Protein AF-A0A3M1C5Z1-F1 (afdb_monomer_lite)

Structure (mmCIF, N/CA/C/O backbone):
data_AF-A0A3M1C5Z1-F1
#
_entry.id   AF-A0A3M1C5Z1-F1
#
loop_
_atom_site.group_PDB
_atom_site.id
_atom_site.type_symbol
_atom_site.label_atom_id
_atom_site.label_alt_id
_atom_site.label_comp_id
_atom_site.label_asym_id
_atom_site.label_entity_id
_atom_site.label_seq_id
_atom_site.pdbx_PDB_ins_code
_atom_site.Cartn_x
_atom_site.Cartn_y
_atom_site.Cartn_z
_atom_site.occupancy
_atom_site.B_iso_or_equiv
_atom_site.auth_seq_id
_atom_site.auth_comp_id
_atom_site.auth_asym_id
_atom_site.auth_atom_id
_atom_site.pdbx_PDB_model_num
ATOM 1 N N . ALA A 1 1 ? 7.468 -3.080 -16.562 1.00 85.94 1 ALA A N 1
ATOM 2 C CA . ALA A 1 1 ? 7.379 -2.675 -15.144 1.00 85.94 1 ALA A CA 1
ATOM 3 C C . ALA A 1 1 ? 6.586 -1.378 -14.953 1.00 85.94 1 ALA A C 1
ATOM 5 O O . ALA A 1 1 ? 5.462 -1.457 -14.486 1.00 85.94 1 ALA A O 1
ATOM 6 N N . ARG A 1 2 ? 7.069 -0.196 -15.374 1.00 93.00 2 ARG A N 1
ATOM 7 C CA . ARG A 1 2 ? 6.398 1.096 -15.079 1.00 93.00 2 ARG A CA 1
ATOM 8 C C . ARG A 1 2 ? 4.925 1.197 -15.532 1.00 93.00 2 ARG A C 1
ATOM 10 O O . ARG A 1 2 ? 4.130 1.831 -14.849 1.00 93.00 2 ARG A O 1
ATOM 17 N N . CYS A 1 3 ? 4.540 0.533 -16.627 1.00 95.31 3 CYS A N 1
ATOM 18 C CA . CYS A 1 3 ? 3.143 0.466 -17.080 1.00 95.31 3 CYS A CA 1
ATOM 19 C C . CYS A 1 3 ? 2.190 -0.116 -16.025 1.00 95.31 3 CYS A C 1
ATOM 21 O O . CYS A 1 3 ? 1.099 0.419 -15.867 1.00 95.31 3 CYS A O 1
ATOM 23 N N . TYR A 1 4 ? 2.609 -1.129 -15.257 1.00 96.88 4 TYR A N 1
ATOM 24 C CA . TYR A 1 4 ? 1.780 -1.708 -14.194 1.00 96.88 4 TYR A CA 1
ATOM 25 C C . TYR A 1 4 ? 1.421 -0.669 -13.127 1.00 96.88 4 TYR A C 1
ATOM 27 O O . TYR A 1 4 ? 0.271 -0.592 -12.712 1.00 96.88 4 TYR A O 1
ATOM 35 N N . VAL A 1 5 ? 2.362 0.207 -12.752 1.00 97.00 5 VAL A N 1
ATOM 36 C CA . VAL A 1 5 ? 2.096 1.300 -11.799 1.00 97.00 5 VAL A CA 1
ATOM 37 C C . VAL A 1 5 ? 1.024 2.252 -12.339 1.00 97.00 5 VAL A C 1
ATOM 39 O O . VAL A 1 5 ? 0.151 2.684 -11.592 1.00 97.00 5 VAL A O 1
ATOM 42 N N . TYR A 1 6 ? 1.059 2.583 -13.634 1.00 97.94 6 TYR A N 1
ATOM 43 C CA . TYR A 1 6 ? 0.045 3.453 -14.239 1.00 97.94 6 TYR A CA 1
ATOM 44 C C . TYR A 1 6 ? -1.325 2.779 -14.336 1.00 97.94 6 TYR A C 1
ATOM 46 O O . TYR A 1 6 ? -2.327 3.417 -14.026 1.00 97.94 6 TYR A O 1
ATOM 54 N N . ILE A 1 7 ? -1.373 1.498 -14.707 1.00 98.00 7 ILE A N 1
ATOM 55 C CA . ILE A 1 7 ? -2.618 0.722 -14.746 1.00 98.00 7 ILE A CA 1
ATOM 56 C C . ILE A 1 7 ? -3.229 0.631 -13.341 1.00 98.00 7 ILE A C 1
ATOM 58 O O . ILE A 1 7 ? -4.410 0.920 -13.165 1.00 98.00 7 ILE A O 1
ATOM 62 N N . ALA A 1 8 ? -2.416 0.342 -12.322 1.00 98.19 8 ALA A N 1
ATOM 63 C CA . ALA A 1 8 ? -2.865 0.305 -10.935 1.00 98.19 8 ALA A CA 1
ATOM 64 C C . ALA A 1 8 ? -3.419 1.662 -10.472 1.00 98.19 8 ALA A C 1
ATOM 66 O O . ALA A 1 8 ? -4.477 1.707 -9.854 1.00 98.19 8 ALA A O 1
ATOM 67 N N . LYS A 1 9 ? -2.779 2.784 -10.837 1.00 98.31 9 LYS A N 1
ATOM 68 C CA . LYS A 1 9 ? -3.301 4.134 -10.550 1.00 98.31 9 LYS A CA 1
ATOM 69 C C . LYS A 1 9 ? -4.655 4.407 -11.206 1.00 98.31 9 LYS A C 1
ATOM 71 O O . LYS A 1 9 ? -5.487 5.078 -10.602 1.00 98.31 9 LYS A O 1
ATOM 76 N N . ILE A 1 10 ? -4.880 3.902 -12.420 1.00 98.44 10 ILE A N 1
ATOM 77 C CA . ILE A 1 10 ? -6.181 4.012 -13.093 1.00 98.44 10 ILE A CA 1
ATOM 78 C C . ILE A 1 10 ? -7.235 3.227 -12.310 1.00 98.44 10 ILE A C 1
ATOM 80 O O . ILE A 1 10 ? -8.283 3.782 -11.990 1.00 98.44 10 ILE A O 1
ATOM 84 N N . TYR A 1 11 ? -6.945 1.974 -11.945 1.00 98.56 11 TYR A N 1
ATOM 85 C CA . TYR A 1 11 ? -7.868 1.169 -11.144 1.00 98.56 11 TYR A CA 1
ATOM 86 C C . TYR A 1 11 ? -8.142 1.780 -9.769 1.00 98.56 11 TYR A C 1
ATOM 88 O O . TYR A 1 11 ? -9.296 1.815 -9.347 1.00 98.56 11 TYR A O 1
ATOM 96 N N . LEU A 1 12 ? -7.121 2.331 -9.110 1.00 98.25 12 LEU A N 1
ATOM 97 C CA . LEU A 1 12 ? -7.269 3.081 -7.865 1.00 98.25 12 LEU A CA 1
ATOM 98 C C . LEU A 1 12 ? -8.222 4.271 -8.040 1.00 98.25 12 LEU A C 1
ATOM 100 O O . LEU A 1 12 ? -9.163 4.415 -7.269 1.00 98.25 12 LEU A O 1
ATOM 104 N N . GLY A 1 13 ? -8.030 5.090 -9.080 1.00 98.06 13 GLY A N 1
ATOM 105 C CA . GLY A 1 13 ? -8.904 6.235 -9.366 1.00 98.06 13 GLY A CA 1
ATOM 106 C C . GLY A 1 13 ? -10.354 5.853 -9.694 1.00 98.06 13 GLY A C 1
ATOM 107 O O . GLY A 1 13 ? -11.253 6.671 -9.532 1.00 98.06 13 GLY A O 1
ATOM 108 N N . GLN A 1 14 ? -10.589 4.612 -10.126 1.00 97.88 14 GLN A N 1
ATOM 109 C CA . GLN A 1 14 ? -11.923 4.048 -10.358 1.00 97.88 14 GLN A CA 1
ATOM 110 C C . GLN A 1 14 ? -12.540 3.407 -9.102 1.00 97.88 14 GLN A C 1
ATOM 112 O O . GLN A 1 14 ? -13.666 2.918 -9.171 1.00 97.88 14 GLN A O 1
ATOM 117 N N . GLY A 1 15 ? -11.814 3.341 -7.980 1.00 97.12 15 GLY A N 1
ATOM 118 C CA . GLY A 1 15 ? -12.222 2.576 -6.796 1.00 97.12 15 GLY A CA 1
ATOM 119 C C . GLY A 1 15 ? -12.167 1.055 -6.995 1.00 97.12 15 GLY A C 1
ATOM 120 O O . GLY A 1 15 ? -12.713 0.297 -6.197 1.00 97.12 15 GLY A O 1
ATOM 121 N N . ASN A 1 16 ? -11.518 0.575 -8.060 1.00 98.12 16 ASN A N 1
ATOM 122 C CA . ASN A 1 16 ? -11.376 -0.848 -8.352 1.00 98.12 16 ASN A CA 1
ATOM 123 C C . ASN A 1 16 ? -10.153 -1.430 -7.628 1.00 98.12 16 ASN A C 1
ATOM 125 O O . ASN A 1 16 ? -9.153 -1.819 -8.240 1.00 98.12 16 ASN A O 1
ATOM 129 N N . TYR A 1 17 ? -10.228 -1.466 -6.298 1.00 97.62 17 TYR A N 1
ATOM 130 C CA . TYR A 1 17 ? -9.089 -1.799 -5.440 1.00 97.62 17 TYR A CA 1
ATOM 131 C C . TYR A 1 17 ? -8.549 -3.213 -5.669 1.00 97.62 17 TYR A C 1
ATOM 133 O O . TYR A 1 17 ? -7.338 -3.406 -5.680 1.00 97.62 17 TYR A O 1
ATOM 141 N N . LYS A 1 18 ? -9.423 -4.184 -5.963 1.00 97.56 18 LYS A N 1
ATOM 142 C CA . LYS A 1 18 ? -9.009 -5.562 -6.263 1.00 97.56 18 LYS A CA 1
ATOM 143 C C . LYS A 1 18 ? -8.157 -5.650 -7.531 1.00 97.56 18 LYS A C 1
ATOM 145 O O . LYS A 1 18 ? -7.154 -6.354 -7.555 1.00 97.56 18 LYS A O 1
ATOM 150 N N . GLN A 1 19 ? -8.537 -4.935 -8.593 1.00 98.06 19 GLN A N 1
ATOM 151 C CA . GLN A 1 19 ? -7.726 -4.912 -9.815 1.00 98.06 19 GLN A CA 1
ATOM 152 C C . GLN A 1 19 ? -6.439 -4.109 -9.625 1.00 98.06 19 GLN A C 1
ATOM 154 O O . GLN A 1 19 ? -5.401 -4.491 -10.165 1.00 98.06 19 GLN A O 1
ATOM 159 N N . CYS A 1 20 ? -6.477 -3.042 -8.820 1.00 98.00 20 CYS A N 1
ATOM 160 C CA . CYS A 1 20 ? -5.276 -2.323 -8.404 1.00 98.00 20 CYS A CA 1
ATOM 161 C C . CYS A 1 20 ? -4.283 -3.269 -7.709 1.00 98.00 20 CYS A C 1
ATOM 163 O O . CYS A 1 20 ? -3.130 -3.352 -8.126 1.00 98.00 20 CYS A O 1
ATOM 165 N N . GLU A 1 21 ? -4.739 -4.029 -6.714 1.00 97.69 21 GLU A N 1
ATOM 166 C CA . GLU A 1 21 ? -3.923 -5.004 -5.991 1.00 97.69 21 GLU A CA 1
ATOM 167 C C . GLU A 1 21 ? -3.351 -6.086 -6.908 1.00 97.69 21 GLU A C 1
ATOM 169 O O . GLU A 1 21 ? -2.137 -6.287 -6.923 1.00 97.69 21 GLU A O 1
ATOM 174 N N . ASN A 1 22 ? -4.187 -6.721 -7.733 1.00 97.94 22 ASN A N 1
ATOM 175 C CA . ASN A 1 22 ? -3.730 -7.732 -8.689 1.00 97.94 22 ASN A CA 1
ATOM 176 C C . ASN A 1 22 ? -2.630 -7.187 -9.612 1.00 97.94 22 ASN A C 1
ATOM 178 O O . ASN A 1 22 ? -1.601 -7.830 -9.796 1.00 97.94 22 ASN A O 1
ATOM 182 N N . THR A 1 23 ? -2.811 -5.969 -10.130 1.00 98.12 23 THR A N 1
ATOM 183 C CA . THR A 1 23 ? -1.841 -5.318 -11.022 1.00 98.12 23 THR A CA 1
ATOM 184 C C . THR A 1 23 ? -0.501 -5.067 -10.321 1.00 98.12 23 THR A C 1
ATOM 186 O O . THR A 1 23 ? 0.561 -5.221 -10.929 1.00 98.12 23 THR A O 1
ATOM 189 N N . ILE A 1 24 ? -0.520 -4.672 -9.043 1.00 97.69 24 ILE A N 1
ATOM 190 C CA . ILE A 1 24 ? 0.712 -4.480 -8.267 1.00 97.69 24 ILE A CA 1
ATOM 191 C C . ILE A 1 24 ? 1.365 -5.822 -7.922 1.00 97.69 24 ILE A C 1
ATOM 193 O O . ILE A 1 24 ? 2.583 -5.935 -8.026 1.00 97.69 24 ILE A O 1
ATOM 197 N N . ASN A 1 25 ? 0.596 -6.859 -7.597 1.00 96.62 25 ASN A N 1
ATOM 198 C CA . ASN A 1 25 ? 1.147 -8.197 -7.374 1.00 96.62 25 ASN A CA 1
ATOM 199 C C . ASN A 1 25 ? 1.832 -8.737 -8.641 1.00 96.62 25 ASN A C 1
ATOM 201 O O . ASN A 1 25 ? 2.953 -9.241 -8.570 1.00 96.62 25 ASN A O 1
ATOM 205 N N . GLU A 1 26 ? 1.231 -8.536 -9.817 1.00 97.19 26 GLU A N 1
ATOM 206 C CA . GLU A 1 26 ? 1.869 -8.849 -11.101 1.00 97.19 26 GLU A CA 1
ATOM 207 C C . GLU A 1 26 ? 3.182 -8.075 -11.293 1.00 97.19 26 GLU A C 1
ATOM 209 O O . GLU A 1 26 ? 4.194 -8.676 -11.657 1.00 97.19 26 GLU A O 1
ATOM 214 N N . LEU A 1 27 ? 3.214 -6.773 -10.975 1.00 96.56 27 LEU A N 1
ATOM 215 C CA . LEU A 1 27 ? 4.445 -5.976 -11.011 1.00 96.56 27 LEU A CA 1
ATOM 216 C C . LEU A 1 27 ? 5.548 -6.563 -10.123 1.00 96.56 27 LEU A C 1
ATOM 218 O O . LEU A 1 27 ? 6.690 -6.655 -10.571 1.00 96.56 27 LEU A O 1
ATOM 222 N N . LEU A 1 28 ? 5.222 -6.944 -8.887 1.00 93.81 28 LEU A N 1
ATOM 223 C CA . LEU A 1 28 ? 6.200 -7.458 -7.924 1.00 93.81 28 LEU A CA 1
ATOM 224 C C . LEU A 1 28 ? 6.771 -8.822 -8.339 1.00 93.81 28 LEU A C 1
ATOM 226 O O . LEU A 1 28 ? 7.908 -9.138 -7.999 1.00 93.81 28 LEU A O 1
ATOM 230 N N . THR A 1 29 ? 6.019 -9.602 -9.119 1.00 94.62 29 THR A N 1
ATOM 231 C CA . THR A 1 29 ? 6.495 -10.867 -9.711 1.00 94.62 29 THR A CA 1
ATOM 232 C C . THR A 1 29 ? 7.215 -10.690 -11.054 1.00 94.62 29 THR A C 1
ATOM 234 O O . THR A 1 29 ? 7.812 -11.634 -11.573 1.00 94.62 29 THR A O 1
ATOM 237 N N . TYR A 1 30 ? 7.182 -9.491 -11.643 1.00 93.56 30 TYR A N 1
ATOM 238 C CA . TYR A 1 30 ? 7.727 -9.242 -12.972 1.00 93.56 30 TYR A CA 1
ATOM 239 C C . TYR A 1 30 ? 9.257 -9.120 -12.954 1.00 93.56 30 TYR A C 1
ATOM 241 O O . TYR A 1 30 ? 9.814 -8.164 -12.421 1.00 93.56 30 TYR A O 1
ATOM 249 N N . GLN A 1 31 ? 9.946 -10.035 -13.641 1.00 88.62 31 GLN A N 1
ATOM 250 C CA . GLN A 1 31 ? 11.414 -10.165 -13.617 1.00 88.62 31 GLN A CA 1
ATOM 251 C C . GLN A 1 31 ? 12.215 -8.938 -14.102 1.00 88.62 31 GLN A C 1
ATOM 253 O O . GLN A 1 31 ? 13.395 -8.820 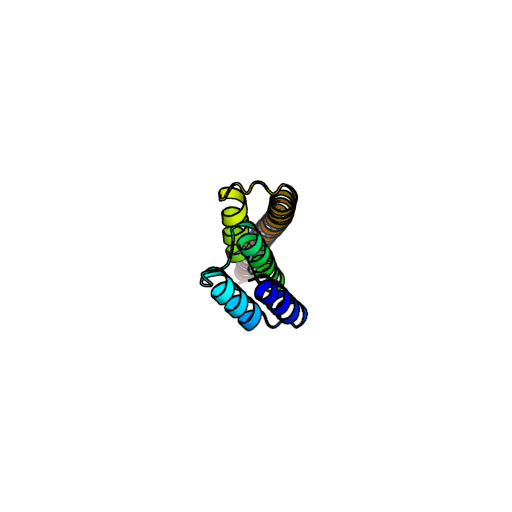-13.792 1.00 88.62 31 GLN A O 1
ATOM 258 N N . TYR A 1 32 ? 11.601 -8.017 -14.857 1.00 89.31 32 TYR A N 1
ATOM 259 C CA . TYR A 1 32 ? 12.258 -6.793 -15.347 1.00 89.31 32 TYR A CA 1
ATOM 260 C C . TYR A 1 32 ? 11.772 -5.545 -14.601 1.00 89.31 32 TYR A C 1
ATOM 262 O O . TYR A 1 32 ? 11.388 -4.542 -15.215 1.00 89.31 32 TYR A O 1
ATOM 270 N N . THR A 1 33 ? 11.724 -5.633 -13.275 1.00 91.75 33 THR A N 1
ATOM 271 C CA . THR A 1 33 ? 11.439 -4.521 -12.363 1.00 91.75 33 THR A CA 1
ATOM 272 C C . THR A 1 33 ? 12.689 -4.132 -11.569 1.00 91.75 33 THR A C 1
ATOM 274 O O . THR A 1 33 ? 13.725 -4.786 -11.660 1.00 91.75 33 THR A O 1
ATOM 277 N N . ASN A 1 34 ? 12.612 -3.039 -10.817 1.00 91.25 34 ASN A N 1
ATOM 278 C CA . ASN A 1 34 ? 13.642 -2.631 -9.868 1.00 91.25 34 ASN A CA 1
ATOM 279 C C . ASN A 1 34 ? 12.989 -2.111 -8.584 1.00 91.25 34 ASN A C 1
ATOM 281 O O . ASN A 1 34 ? 11.780 -1.863 -8.558 1.00 91.25 34 ASN A O 1
ATOM 285 N N . ASP A 1 35 ? 13.793 -1.922 -7.541 1.00 90.50 35 ASP A N 1
ATOM 286 C CA . ASP A 1 35 ? 13.298 -1.521 -6.223 1.00 90.50 35 ASP A CA 1
ATOM 287 C C . ASP A 1 35 ? 12.513 -0.207 -6.273 1.00 90.50 35 ASP A C 1
ATOM 289 O O . ASP A 1 35 ? 11.449 -0.102 -5.677 1.00 90.50 35 ASP A O 1
ATOM 293 N N . GLU A 1 36 ? 12.957 0.773 -7.066 1.00 91.12 36 GLU A N 1
ATOM 294 C CA . GLU A 1 36 ? 12.253 2.051 -7.195 1.00 91.12 36 GLU A CA 1
ATOM 295 C C . GLU A 1 36 ? 10.842 1.884 -7.783 1.00 91.12 36 GLU A C 1
ATOM 297 O O . GLU A 1 36 ? 9.875 2.443 -7.261 1.00 91.12 36 GLU A O 1
ATOM 302 N N . ILE A 1 37 ? 10.703 1.111 -8.865 1.00 93.50 37 ILE A N 1
ATOM 303 C CA . ILE A 1 37 ? 9.406 0.869 -9.506 1.00 93.50 37 ILE A CA 1
ATOM 304 C C . ILE A 1 37 ? 8.519 0.014 -8.596 1.00 93.50 37 ILE A C 1
ATOM 306 O O . ILE A 1 37 ? 7.326 0.299 -8.478 1.00 93.50 37 ILE A O 1
ATOM 310 N N . ASN A 1 38 ? 9.090 -0.988 -7.925 1.00 94.50 38 ASN A N 1
ATOM 311 C CA . ASN A 1 38 ? 8.367 -1.814 -6.961 1.00 94.50 38 ASN A CA 1
ATOM 312 C C . ASN A 1 38 ? 7.810 -0.962 -5.826 1.00 94.50 38 ASN A C 1
ATOM 314 O O . ASN A 1 38 ? 6.620 -1.034 -5.536 1.00 94.50 38 ASN A O 1
ATOM 318 N N . SER A 1 39 ? 8.619 -0.079 -5.247 1.00 94.75 39 SER A N 1
ATOM 319 C CA . SER A 1 39 ? 8.175 0.803 -4.171 1.00 94.75 39 SER A CA 1
ATOM 320 C C . SER A 1 39 ? 7.163 1.846 -4.637 1.00 94.75 39 SER A C 1
ATOM 322 O O . SER A 1 39 ? 6.234 2.159 -3.898 1.00 94.75 39 SER A O 1
ATOM 324 N N . GLN A 1 40 ? 7.257 2.333 -5.880 1.00 95.31 40 GLN A N 1
ATOM 325 C CA . GLN A 1 40 ? 6.191 3.146 -6.482 1.00 95.31 40 GLN A CA 1
ATOM 326 C C . GLN A 1 40 ? 4.875 2.365 -6.597 1.00 95.31 40 GLN A C 1
ATOM 328 O O . GLN A 1 40 ? 3.816 2.924 -6.322 1.00 95.31 40 GLN A O 1
ATOM 333 N N . GLY A 1 41 ? 4.930 1.087 -6.978 1.00 96.88 41 GLY A N 1
ATOM 334 C CA . GLY A 1 41 ? 3.764 0.207 -7.005 1.00 96.88 41 GLY A CA 1
ATOM 335 C C . GLY A 1 41 ? 3.184 -0.050 -5.614 1.00 96.88 41 GLY A C 1
ATOM 336 O O . GLY A 1 41 ? 1.980 0.077 -5.413 1.00 96.88 41 GLY A O 1
ATOM 337 N N . MET A 1 42 ? 4.041 -0.321 -4.632 1.00 97.12 42 MET A N 1
ATOM 338 C CA . MET A 1 42 ? 3.635 -0.522 -3.241 1.00 97.12 42 MET A CA 1
ATOM 339 C C . MET A 1 42 ? 3.007 0.736 -2.628 1.00 97.12 42 MET A C 1
ATOM 341 O O . MET A 1 42 ? 2.041 0.617 -1.884 1.00 97.12 42 MET A O 1
ATOM 345 N N . LEU A 1 43 ? 3.474 1.943 -2.976 1.00 97.62 43 LEU A N 1
ATOM 346 C CA . LEU A 1 43 ? 2.809 3.188 -2.563 1.00 97.62 43 LEU A CA 1
ATOM 347 C C . LEU A 1 43 ? 1.372 3.279 -3.099 1.00 97.62 43 LEU A C 1
ATOM 349 O O . LEU A 1 43 ? 0.474 3.684 -2.368 1.00 97.62 43 LEU A O 1
ATOM 353 N N . VAL A 1 44 ? 1.145 2.879 -4.354 1.00 98.12 44 VAL A N 1
ATOM 354 C CA . VAL A 1 44 ? -0.205 2.838 -4.946 1.00 98.12 44 VAL A CA 1
ATOM 355 C C . VAL A 1 44 ? -1.077 1.800 -4.237 1.00 98.12 44 VAL A C 1
ATOM 357 O O . VAL A 1 44 ? -2.254 2.052 -3.992 1.00 98.12 44 VAL A O 1
ATOM 360 N N . LEU A 1 45 ? -0.502 0.656 -3.862 1.00 97.94 45 LEU A N 1
ATOM 361 C CA . LEU A 1 45 ? -1.212 -0.365 -3.097 1.00 97.94 45 LEU A CA 1
ATOM 362 C C . LEU A 1 45 ? -1.581 0.123 -1.688 1.00 97.94 45 LEU A C 1
ATOM 364 O O . LEU A 1 45 ? -2.715 -0.066 -1.258 1.00 97.94 45 LEU A O 1
ATOM 368 N N . ALA A 1 46 ? -0.668 0.809 -0.994 1.00 98.12 46 ALA A N 1
ATOM 369 C CA . ALA A 1 46 ? -0.967 1.440 0.290 1.00 98.12 46 ALA A CA 1
ATOM 370 C C . ALA A 1 46 ? -2.118 2.453 0.164 1.00 98.12 46 ALA A C 1
ATOM 372 O O . ALA A 1 46 ? -3.013 2.462 1.005 1.00 98.12 46 ALA A O 1
ATOM 373 N N . ASP A 1 47 ? -2.152 3.246 -0.912 1.00 98.31 47 ASP A N 1
ATOM 374 C CA . ASP A 1 47 ? -3.258 4.173 -1.182 1.00 98.31 47 ASP A CA 1
ATOM 375 C C . ASP A 1 47 ? -4.595 3.457 -1.398 1.00 98.31 47 ASP A C 1
ATOM 377 O O . ASP A 1 47 ? -5.626 3.932 -0.921 1.00 98.31 47 ASP A O 1
A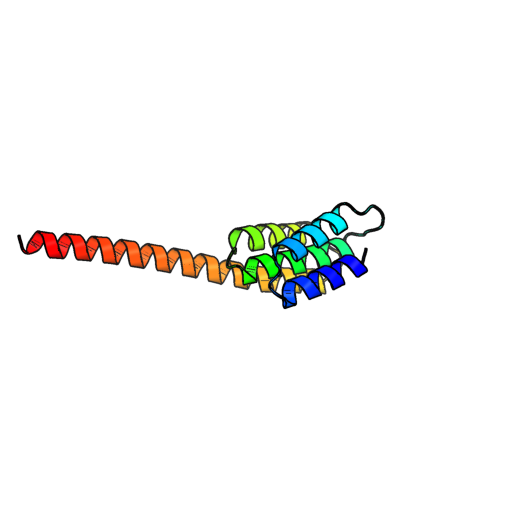TOM 381 N N . ALA A 1 48 ? -4.591 2.297 -2.060 1.00 98.19 48 ALA A N 1
ATOM 382 C CA . ALA A 1 48 ? -5.789 1.472 -2.209 1.00 98.19 48 ALA A CA 1
ATOM 383 C C . ALA A 1 48 ? -6.318 0.981 -0.854 1.00 98.19 48 ALA A C 1
ATOM 385 O O . ALA A 1 48 ? -7.525 0.997 -0.619 1.00 98.19 48 ALA A O 1
ATOM 386 N N . TYR A 1 49 ? -5.433 0.575 0.056 1.00 98.12 49 TYR A N 1
ATOM 387 C CA . TYR A 1 49 ? -5.823 0.168 1.407 1.00 98.12 49 TYR A CA 1
ATOM 388 C C . TYR A 1 49 ? -6.322 1.350 2.250 1.00 98.12 49 TYR A C 1
ATOM 390 O O . TYR A 1 49 ? -7.357 1.239 2.905 1.00 98.12 49 TYR A O 1
ATOM 398 N N . ILE A 1 50 ? -5.677 2.518 2.156 1.00 97.50 50 ILE A N 1
ATOM 399 C CA . ILE A 1 50 ? -6.127 3.748 2.831 1.00 97.50 50 ILE A CA 1
ATOM 400 C C . ILE A 1 50 ? -7.538 4.145 2.378 1.00 97.50 50 ILE A C 1
ATOM 402 O O . ILE A 1 50 ? -8.381 4.443 3.222 1.00 97.50 50 ILE A O 1
ATOM 406 N N . GLN A 1 51 ? -7.831 4.111 1.073 1.00 97.06 51 GLN A N 1
ATOM 407 C CA . GLN A 1 51 ? -9.168 4.445 0.553 1.00 97.06 51 GLN A CA 1
ATOM 408 C C . GLN A 1 51 ? -10.256 3.446 0.978 1.00 97.06 51 GLN A C 1
ATOM 410 O O . GLN A 1 51 ? -11.435 3.794 1.008 1.00 97.06 51 GLN A O 1
ATOM 415 N N . GLN A 1 52 ? -9.868 2.223 1.343 1.00 96.25 52 GLN A N 1
ATOM 416 C CA . GLN A 1 52 ? -10.760 1.209 1.910 1.00 96.25 52 GLN A CA 1
ATOM 417 C C . GLN A 1 52 ? -10.884 1.304 3.440 1.00 96.25 52 GLN A C 1
ATOM 419 O O . GLN A 1 52 ? -11.606 0.510 4.037 1.00 96.25 52 GLN A O 1
ATOM 424 N N . ASN A 1 53 ? -10.215 2.273 4.079 1.00 95.62 53 ASN A N 1
ATOM 425 C CA . ASN A 1 53 ? -10.049 2.380 5.535 1.00 95.62 53 ASN A CA 1
ATOM 426 C C . ASN A 1 53 ? -9.344 1.169 6.171 1.00 95.62 53 ASN A C 1
ATOM 428 O O . ASN A 1 53 ? -9.393 0.976 7.386 1.00 95.62 53 ASN A O 1
ATOM 432 N N . ASP A 1 54 ? -8.648 0.369 5.364 1.00 96.44 54 ASP A N 1
ATOM 433 C CA . ASP A 1 54 ? -7.835 -0.749 5.824 1.00 96.44 54 ASP A CA 1
ATOM 434 C C . ASP A 1 54 ? -6.438 -0.247 6.211 1.00 96.44 54 ASP A C 1
ATOM 436 O O . ASP A 1 54 ? -5.417 -0.455 5.549 1.00 96.44 54 ASP A O 1
ATOM 440 N N . TYR A 1 55 ? -6.416 0.511 7.302 1.00 96.56 55 TYR A N 1
ATOM 441 C CA . TYR A 1 55 ? -5.214 1.165 7.800 1.00 96.56 55 TYR A CA 1
ATOM 442 C C . TYR A 1 55 ? -4.158 0.165 8.293 1.00 96.56 55 TYR A C 1
ATOM 444 O O . TYR A 1 55 ? -2.967 0.473 8.260 1.00 96.56 55 TYR A O 1
ATOM 452 N N . ALA A 1 56 ? -4.567 -1.037 8.708 1.00 95.31 56 ALA A N 1
ATOM 453 C CA . ALA A 1 56 ? -3.650 -2.082 9.151 1.00 95.31 56 ALA A CA 1
ATOM 454 C C . ALA A 1 56 ? -2.785 -2.594 7.989 1.00 95.31 56 ALA A C 1
ATOM 456 O O . ALA A 1 56 ? -1.556 -2.589 8.090 1.00 95.31 56 ALA A O 1
ATOM 457 N N . ASN A 1 57 ? -3.401 -2.950 6.857 1.00 95.81 57 ASN A N 1
ATOM 458 C CA . ASN A 1 57 ? -2.651 -3.399 5.683 1.00 95.81 57 ASN A CA 1
ATOM 459 C C . ASN A 1 57 ? -1.849 -2.260 5.041 1.00 95.81 57 ASN A C 1
ATOM 461 O O . ASN A 1 57 ? -0.689 -2.455 4.665 1.00 95.81 57 ASN A O 1
ATOM 465 N N . ALA A 1 58 ? -2.404 -1.042 5.001 1.00 97.88 58 ALA A N 1
ATOM 466 C CA . ALA A 1 58 ? -1.664 0.134 4.544 1.00 97.88 58 ALA A CA 1
ATOM 467 C C . ALA A 1 58 ? -0.376 0.357 5.357 1.00 97.88 58 ALA A C 1
ATOM 469 O O . ALA A 1 58 ? 0.685 0.604 4.779 1.00 97.88 58 ALA A O 1
ATOM 470 N N . LYS A 1 59 ? -0.448 0.224 6.689 1.00 97.81 59 LYS A N 1
ATOM 471 C CA . LYS A 1 59 ? 0.700 0.371 7.591 1.00 97.81 59 LYS A CA 1
ATOM 472 C C . LYS A 1 59 ? 1.818 -0.614 7.262 1.00 97.81 59 LYS A C 1
ATOM 474 O O . LYS A 1 59 ? 2.954 -0.186 7.072 1.00 97.81 59 LYS A O 1
ATOM 479 N N . ILE A 1 60 ? 1.490 -1.901 7.137 1.00 97.31 60 ILE A N 1
ATOM 480 C CA . ILE A 1 60 ? 2.466 -2.968 6.854 1.00 97.31 60 ILE A CA 1
ATOM 481 C C . ILE A 1 60 ? 3.238 -2.668 5.563 1.00 97.31 60 ILE A C 1
ATOM 483 O O . ILE A 1 60 ? 4.465 -2.791 5.510 1.00 97.31 60 ILE A O 1
ATOM 487 N N . ILE A 1 61 ? 2.535 -2.227 4.519 1.00 97.00 61 ILE A N 1
ATOM 488 C CA . ILE A 1 61 ? 3.154 -1.904 3.230 1.00 97.00 61 ILE A CA 1
ATOM 489 C C . ILE A 1 61 ? 4.090 -0.700 3.356 1.00 97.00 61 ILE A C 1
ATOM 491 O O . ILE A 1 61 ? 5.219 -0.747 2.865 1.00 97.00 61 ILE A O 1
ATOM 495 N N . LEU A 1 62 ? 3.650 0.367 4.025 1.00 97.69 62 LEU A N 1
ATOM 496 C CA . LEU A 1 62 ? 4.442 1.586 4.201 1.00 97.69 62 LEU A CA 1
ATOM 497 C C . LEU A 1 62 ? 5.701 1.334 5.040 1.00 97.69 62 LEU A C 1
ATOM 499 O O . LEU A 1 62 ? 6.783 1.794 4.674 1.00 97.69 62 LEU A O 1
ATOM 503 N N . GLU A 1 63 ? 5.590 0.549 6.112 1.00 96.44 63 GLU A N 1
ATOM 504 C CA . GLU A 1 63 ? 6.736 0.115 6.915 1.00 96.44 63 GLU A CA 1
ATOM 505 C C . GLU A 1 63 ? 7.703 -0.744 6.094 1.00 96.44 63 GLU A C 1
ATOM 507 O O . GLU A 1 63 ? 8.915 -0.561 6.185 1.00 96.44 63 GLU A O 1
ATOM 512 N N . THR A 1 64 ? 7.191 -1.622 5.226 1.00 94.62 64 THR A N 1
ATOM 513 C CA . THR A 1 64 ? 8.031 -2.427 4.324 1.00 94.62 64 THR A CA 1
ATOM 514 C C . THR A 1 64 ? 8.851 -1.542 3.378 1.00 94.62 64 THR A C 1
ATOM 516 O O . THR A 1 64 ? 10.049 -1.772 3.212 1.00 94.62 64 THR A O 1
ATOM 519 N N . ILE A 1 65 ? 8.246 -0.493 2.805 1.00 94.06 65 ILE A N 1
ATOM 520 C CA . ILE A 1 65 ? 8.947 0.472 1.938 1.00 94.06 65 ILE A CA 1
ATOM 521 C C . ILE A 1 65 ? 10.057 1.197 2.712 1.00 94.06 65 ILE A C 1
ATOM 523 O 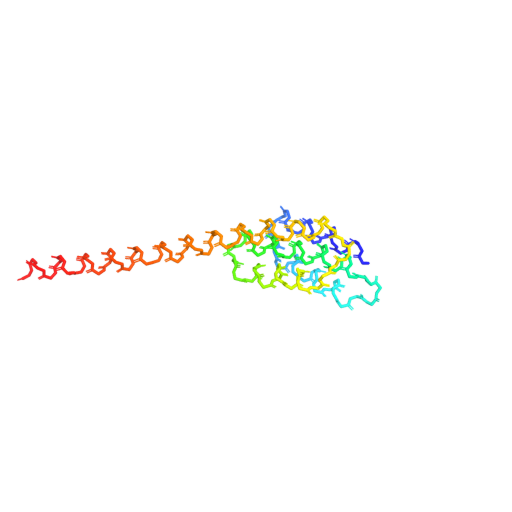O . ILE A 1 65 ? 11.182 1.304 2.224 1.00 94.06 65 ILE A O 1
ATOM 527 N N . LEU A 1 66 ? 9.761 1.681 3.921 1.00 93.88 66 LEU A N 1
ATOM 528 C CA . LEU A 1 66 ? 10.724 2.421 4.744 1.00 93.88 66 LEU A CA 1
ATOM 529 C C . LEU A 1 66 ? 11.876 1.529 5.233 1.00 93.88 66 LEU A C 1
ATOM 531 O O . LEU A 1 66 ? 13.033 1.956 5.252 1.00 93.88 66 LEU A O 1
ATOM 535 N N . ASN A 1 67 ? 11.582 0.270 5.560 1.00 92.25 67 ASN A N 1
ATOM 536 C CA . ASN A 1 67 ? 12.577 -0.714 5.983 1.00 92.25 67 ASN A CA 1
ATOM 537 C C . ASN A 1 67 ? 13.516 -1.139 4.848 1.00 92.25 67 ASN A C 1
ATOM 539 O O . ASN A 1 67 ? 14.670 -1.479 5.115 1.00 92.25 67 ASN A O 1
ATOM 543 N N . ALA A 1 68 ? 13.066 -1.065 3.592 1.00 87.31 68 ALA A N 1
ATOM 544 C CA . ALA A 1 68 ? 13.900 -1.340 2.425 1.00 87.31 68 ALA A CA 1
ATOM 545 C C . ALA A 1 68 ? 15.023 -0.301 2.215 1.00 87.31 68 ALA A C 1
ATOM 547 O O . ALA A 1 68 ? 15.925 -0.546 1.418 1.00 87.31 68 ALA A O 1
ATOM 548 N N . LYS A 1 69 ? 15.001 0.838 2.934 1.00 76.94 69 LYS A N 1
ATOM 549 C CA . LYS A 1 69 ? 16.038 1.892 2.906 1.00 76.94 69 LYS A CA 1
ATOM 550 C C . LYS A 1 69 ? 16.452 2.294 1.487 1.00 76.94 69 LYS A C 1
ATOM 552 O O . LYS A 1 69 ? 17.635 2.379 1.162 1.00 76.94 69 LYS A O 1
ATOM 557 N N . LEU A 1 70 ? 15.465 2.554 0.637 1.00 81.31 70 LEU A N 1
ATOM 558 C CA . LEU A 1 70 ? 15.700 2.966 -0.743 1.00 81.31 70 LEU A CA 1
ATOM 559 C C . LEU A 1 70 ? 16.526 4.255 -0.780 1.00 81.31 70 LEU A C 1
ATOM 561 O O . LEU A 1 70 ? 16.243 5.198 -0.036 1.00 81.31 70 LEU A O 1
ATOM 565 N N . ASN A 1 71 ? 17.452 4.358 -1.736 1.00 79.88 71 ASN A N 1
ATOM 566 C CA . ASN A 1 71 ? 18.199 5.590 -2.034 1.00 79.88 71 ASN A CA 1
ATOM 567 C C . ASN A 1 71 ? 17.331 6.662 -2.735 1.00 79.88 71 ASN A C 1
ATOM 569 O O . ASN A 1 71 ? 17.831 7.467 -3.517 1.00 79.88 71 ASN A O 1
ATOM 573 N N . ASN A 1 72 ? 16.019 6.662 -2.493 1.00 87.31 72 ASN A N 1
ATOM 574 C CA . ASN A 1 72 ? 15.071 7.611 -3.058 1.00 87.31 72 ASN A CA 1
ATOM 575 C C . ASN A 1 72 ? 14.349 8.355 -1.929 1.00 87.31 72 ASN A C 1
ATOM 577 O O . ASN A 1 72 ? 13.358 7.884 -1.368 1.00 87.31 72 ASN A O 1
ATOM 581 N N . GLU A 1 73 ? 14.854 9.547 -1.612 1.00 88.81 73 GLU A N 1
ATOM 582 C CA . GLU A 1 73 ? 14.342 10.381 -0.522 1.00 88.81 73 GLU A CA 1
ATOM 583 C C . GLU A 1 73 ? 12.866 10.765 -0.717 1.00 88.81 73 GLU A C 1
ATOM 585 O O . GLU A 1 73 ? 12.114 10.843 0.252 1.00 88.81 73 GLU A O 1
ATOM 590 N N . ASN A 1 74 ? 12.416 10.944 -1.963 1.00 91.81 74 ASN A N 1
ATOM 591 C CA . ASN A 1 74 ? 11.032 11.319 -2.259 1.00 91.81 74 ASN A CA 1
ATOM 592 C C . ASN A 1 74 ? 10.049 10.183 -1.952 1.00 91.81 74 ASN A C 1
ATOM 594 O O . ASN A 1 74 ? 8.972 10.434 -1.404 1.00 91.81 74 ASN A O 1
ATOM 598 N N . ILE A 1 75 ? 10.417 8.938 -2.274 1.00 92.56 75 ILE A N 1
ATOM 599 C CA . ILE A 1 75 ? 9.617 7.755 -1.929 1.00 92.56 75 ILE A CA 1
ATOM 600 C C . ILE A 1 75 ? 9.547 7.610 -0.409 1.00 92.56 75 ILE A C 1
ATOM 602 O O . ILE A 1 75 ? 8.451 7.481 0.131 1.00 92.56 75 ILE A O 1
ATOM 606 N N . ASN A 1 76 ? 10.684 7.725 0.283 1.00 92.62 76 ASN A N 1
ATOM 607 C CA . ASN A 1 76 ? 10.736 7.596 1.741 1.00 92.62 76 ASN A CA 1
ATOM 608 C C . ASN A 1 76 ? 9.914 8.687 2.443 1.00 92.62 76 ASN A C 1
ATOM 610 O O . ASN A 1 76 ? 9.124 8.383 3.332 1.00 92.62 76 ASN A O 1
ATOM 614 N N . LYS A 1 77 ? 10.024 9.951 2.010 1.00 94.62 77 LYS A N 1
ATOM 615 C CA . LYS A 1 77 ? 9.210 11.058 2.545 1.00 94.62 77 LYS A CA 1
ATOM 616 C C . LYS A 1 77 ? 7.718 10.824 2.336 1.00 94.62 77 LYS A C 1
ATOM 618 O O . LYS A 1 77 ? 6.924 11.055 3.244 1.00 94.62 77 LYS A O 1
ATOM 623 N N . THR A 1 78 ? 7.339 10.347 1.152 1.00 95.62 78 THR A N 1
ATOM 624 C CA . THR A 1 78 ? 5.939 10.056 0.825 1.00 95.62 78 THR A CA 1
ATOM 625 C C . THR A 1 78 ? 5.406 8.906 1.678 1.00 95.62 78 THR A C 1
ATOM 627 O O . THR A 1 78 ? 4.319 9.020 2.241 1.00 95.62 78 THR A O 1
ATOM 630 N N . ALA A 1 79 ? 6.179 7.825 1.813 1.00 96.44 79 ALA A N 1
ATOM 631 C CA . ALA A 1 79 ? 5.825 6.683 2.646 1.00 96.44 79 ALA A CA 1
ATOM 632 C C . ALA A 1 79 ? 5.671 7.090 4.118 1.00 96.44 79 ALA A C 1
ATOM 634 O O . ALA A 1 79 ? 4.662 6.760 4.734 1.00 96.44 79 ALA A O 1
ATOM 635 N N . GLN A 1 80 ? 6.609 7.880 4.655 1.00 96.94 80 GLN A N 1
ATOM 636 C CA . GLN A 1 80 ? 6.536 8.376 6.030 1.00 96.94 80 GLN A CA 1
ATOM 637 C C . GLN A 1 80 ? 5.309 9.268 6.252 1.00 96.94 80 GLN A C 1
ATOM 639 O O . GLN A 1 80 ? 4.558 9.051 7.197 1.00 96.94 80 GLN A O 1
ATOM 644 N N . SER A 1 81 ? 5.048 10.221 5.351 1.00 97.44 81 SER A N 1
ATOM 645 C CA . SER A 1 81 ? 3.880 11.104 5.459 1.00 97.44 81 SER A CA 1
ATOM 646 C C . SER A 1 81 ? 2.563 10.323 5.480 1.00 97.44 81 SER A C 1
ATOM 648 O O . SER A 1 81 ? 1.653 10.675 6.233 1.00 97.44 81 SER A O 1
ATOM 650 N N . LYS A 1 82 ? 2.449 9.274 4.656 1.00 97.38 82 LYS A N 1
ATOM 651 C CA . LYS A 1 82 ? 1.274 8.391 4.632 1.00 97.38 82 LYS A CA 1
ATOM 652 C C . LYS A 1 82 ? 1.204 7.512 5.878 1.00 97.38 82 LYS A C 1
ATOM 654 O O . LYS A 1 82 ? 0.120 7.307 6.411 1.00 97.38 82 LYS A O 1
ATOM 659 N N . LEU A 1 83 ? 2.340 7.033 6.383 1.00 97.50 83 LEU A N 1
ATOM 660 C CA . LEU A 1 83 ? 2.394 6.231 7.605 1.00 97.50 83 LEU A CA 1
ATOM 661 C C . LEU A 1 83 ? 1.914 7.041 8.815 1.00 97.50 83 LEU A C 1
ATOM 663 O O . LEU A 1 83 ? 1.146 6.539 9.634 1.00 97.50 83 LEU A O 1
ATOM 667 N N . ASP A 1 84 ? 2.295 8.315 8.894 1.00 97.19 84 ASP A N 1
ATOM 668 C CA . ASP A 1 84 ? 1.826 9.221 9.942 1.00 97.19 84 ASP A CA 1
ATOM 669 C C . ASP A 1 84 ? 0.306 9.440 9.862 1.00 97.19 84 ASP A C 1
ATOM 671 O O . ASP A 1 84 ? -0.372 9.515 10.887 1.00 97.19 84 ASP A O 1
ATOM 675 N N . GLU A 1 85 ? -0.254 9.532 8.652 1.00 95.62 85 GLU A N 1
ATOM 676 C CA . GLU A 1 85 ? -1.702 9.601 8.432 1.00 95.62 85 GLU A CA 1
ATOM 677 C C . GLU A 1 85 ? -2.415 8.320 8.871 1.00 95.62 85 GLU A C 1
ATOM 679 O O . GLU A 1 85 ? -3.392 8.381 9.618 1.00 95.62 85 GLU A O 1
ATOM 684 N N . VAL A 1 86 ? -1.899 7.164 8.462 1.00 96.88 86 VAL A N 1
ATOM 685 C CA . VAL A 1 86 ? -2.420 5.844 8.829 1.00 96.88 86 VAL A CA 1
ATOM 686 C C . VAL A 1 86 ? -2.422 5.653 10.348 1.00 96.88 86 VAL A C 1
ATOM 688 O O . VAL A 1 86 ? -3.451 5.290 10.915 1.00 96.88 86 VAL A O 1
ATOM 691 N N . ASN A 1 87 ? -1.325 5.987 11.034 1.00 95.56 87 ASN A N 1
ATOM 692 C CA . ASN A 1 87 ? -1.238 5.888 12.494 1.00 95.56 87 ASN A CA 1
ATOM 693 C C . ASN A 1 87 ? -2.233 6.823 13.204 1.00 95.56 87 ASN A C 1
ATOM 695 O O . ASN A 1 87 ? -2.835 6.436 14.205 1.00 95.56 87 ASN A O 1
ATOM 699 N N . ARG A 1 88 ? -2.464 8.038 12.684 1.00 94.50 88 ARG A N 1
ATOM 700 C CA . ARG A 1 88 ? -3.500 8.934 13.232 1.00 94.50 88 ARG A CA 1
ATOM 701 C C . ARG A 1 88 ? -4.900 8.336 13.106 1.00 94.50 88 ARG A C 1
ATOM 703 O O . ARG A 1 88 ? -5.693 8.493 14.032 1.00 94.50 88 ARG A O 1
ATOM 710 N N . ASN A 1 89 ? -5.210 7.684 11.987 1.00 93.25 89 ASN A N 1
ATOM 711 C CA . ASN A 1 89 ? -6.517 7.061 11.778 1.00 93.25 89 ASN A CA 1
ATOM 712 C C . ASN A 1 89 ? -6.709 5.807 12.641 1.00 93.25 89 ASN A C 1
ATOM 714 O O . ASN A 1 89 ? -7.765 5.665 13.249 1.00 93.25 89 ASN A O 1
ATOM 718 N N . LEU A 1 90 ? -5.682 4.964 12.790 1.00 91.12 90 LEU A N 1
ATOM 719 C CA . LEU A 1 90 ? -5.721 3.817 13.710 1.00 91.12 90 LEU A CA 1
ATOM 720 C C . LEU A 1 90 ? -6.021 4.260 15.147 1.00 91.12 90 LEU A C 1
ATOM 722 O O . LEU A 1 90 ? -6.992 3.799 15.740 1.00 91.12 90 LEU A O 1
ATOM 726 N N . ASN A 1 91 ? -5.284 5.252 15.655 1.00 89.62 91 ASN A N 1
ATOM 727 C CA . ASN A 1 91 ? -5.511 5.780 17.003 1.00 89.62 91 ASN A CA 1
ATOM 728 C C . ASN A 1 91 ? -6.914 6.393 17.166 1.00 89.62 91 ASN A C 1
ATOM 730 O O . ASN A 1 91 ? -7.496 6.353 18.248 1.00 89.62 91 ASN A O 1
ATOM 734 N N . ARG A 1 92 ? -7.476 7.010 16.117 1.00 87.00 92 ARG A N 1
ATOM 735 C CA . ARG A 1 92 ? -8.852 7.536 16.161 1.00 87.00 92 ARG A CA 1
ATOM 736 C C . ARG A 1 92 ? -9.885 6.417 16.234 1.00 87.00 92 ARG A C 1
ATOM 738 O O . ARG A 1 92 ? -10.842 6.548 16.997 1.00 87.00 92 ARG A O 1
ATOM 745 N N . ASN A 1 93 ? -9.692 5.349 15.468 1.00 83.56 93 ASN A N 1
ATOM 746 C CA . ASN A 1 93 ? -10.605 4.211 15.448 1.00 83.56 93 ASN A CA 1
ATOM 747 C C . ASN A 1 93 ? -10.619 3.503 16.807 1.00 83.56 93 ASN A C 1
ATOM 749 O O . ASN A 1 93 ? -11.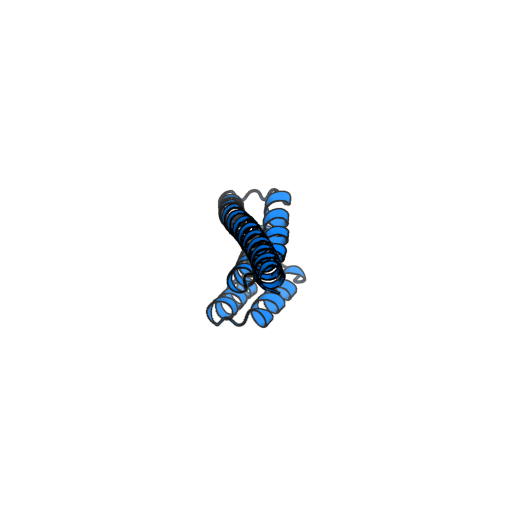694 3.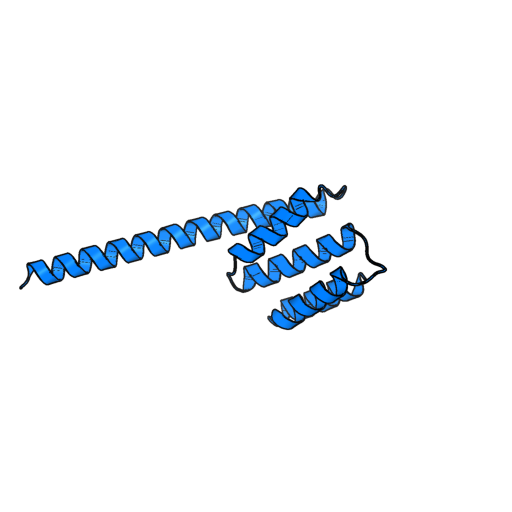325 17.371 1.00 83.56 93 ASN A O 1
ATOM 753 N N . GLU A 1 94 ? -9.446 3.245 17.394 1.00 80.00 94 GLU A N 1
ATOM 754 C CA . GLU A 1 94 ? -9.323 2.653 18.735 1.00 80.00 94 GLU A CA 1
ATOM 755 C C . GLU A 1 94 ? -10.039 3.490 19.807 1.00 80.00 94 GLU A C 1
ATOM 757 O O . GLU A 1 94 ? -10.809 2.965 20.610 1.00 80.00 94 GLU A O 1
ATOM 762 N N . ASN A 1 95 ? -9.855 4.816 19.793 1.00 75.69 95 ASN A N 1
ATOM 763 C CA . ASN A 1 95 ? -10.544 5.708 20.731 1.00 75.69 95 ASN A CA 1
ATOM 764 C C . ASN A 1 95 ? -12.067 5.733 20.515 1.00 75.69 95 ASN A C 1
ATOM 766 O O . ASN A 1 95 ? -12.830 5.886 21.468 1.00 75.69 95 ASN A O 1
ATOM 770 N N . THR A 1 96 ? -12.528 5.613 19.269 1.00 80.88 96 THR A N 1
ATOM 771 C CA . THR A 1 96 ? -13.963 5.612 18.946 1.00 80.88 96 THR A CA 1
ATOM 772 C C . THR A 1 96 ? -14.632 4.330 19.434 1.00 80.88 96 THR A C 1
ATOM 774 O O . THR A 1 96 ? -15.701 4.401 20.038 1.00 80.88 96 THR A O 1
ATOM 777 N N . GLU A 1 97 ? -13.990 3.178 19.230 1.00 77.88 97 GLU A N 1
ATOM 778 C CA . GLU A 1 97 ? -14.465 1.885 19.733 1.00 77.88 97 GLU A CA 1
ATOM 779 C C . GLU A 1 97 ? -14.514 1.867 21.266 1.00 77.88 97 GLU A C 1
ATOM 781 O O . GLU A 1 97 ? -15.563 1.575 21.836 1.00 77.88 97 GLU A O 1
ATOM 786 N N . GLN A 1 98 ? -13.449 2.316 21.942 1.00 76.25 98 GLN A N 1
ATOM 787 C CA . GLN A 1 98 ? -13.425 2.406 23.410 1.00 76.25 98 GLN A CA 1
ATOM 788 C C . GLN A 1 98 ? -14.535 3.305 23.975 1.00 76.25 98 GLN A C 1
ATOM 790 O O . GLN A 1 98 ? -15.158 2.972 24.987 1.00 76.25 98 GLN A O 1
ATOM 795 N N . ASN A 1 99 ? -14.800 4.445 23.331 1.00 81.50 99 ASN A N 1
ATOM 796 C CA . ASN A 1 99 ? -15.860 5.360 23.756 1.00 81.50 99 ASN A CA 1
ATOM 797 C C . ASN A 1 99 ? -17.255 4.757 23.570 1.00 81.50 99 ASN A C 1
ATOM 799 O O . ASN A 1 99 ? -18.124 4.963 24.420 1.00 81.50 99 ASN A O 1
ATOM 803 N N . LYS A 1 100 ? -17.470 4.012 22.481 1.00 88.12 100 LYS A N 1
ATOM 804 C CA . LYS A 1 100 ? -18.733 3.317 22.233 1.00 88.12 100 LYS A CA 1
ATOM 805 C C . LYS A 1 100 ? -18.976 2.235 23.288 1.00 88.12 100 LYS A C 1
ATOM 807 O O . LYS A 1 100 ? -20.027 2.243 23.917 1.00 88.12 100 LYS A O 1
ATOM 812 N N . ASP A 1 101 ? -17.971 1.411 23.572 1.00 88.75 101 ASP A N 1
ATOM 813 C CA . ASP A 1 101 ? -18.055 0.360 24.593 1.00 88.75 101 ASP A CA 1
ATOM 814 C C . ASP A 1 101 ? -18.301 0.921 26.001 1.00 88.75 101 ASP A C 1
ATOM 816 O O . ASP A 1 101 ? -18.971 0.304 26.833 1.00 88.75 101 ASP A O 1
ATOM 820 N N . LEU A 1 102 ? -17.738 2.092 26.318 1.00 88.69 102 LEU A N 1
ATOM 821 C CA . LEU A 1 102 ? -18.018 2.769 27.583 1.00 88.69 102 LEU A CA 1
ATOM 822 C C . LEU A 1 102 ? -19.465 3.270 27.642 1.00 88.69 102 LEU A C 1
ATOM 824 O O . LEU A 1 102 ? -20.124 3.092 28.665 1.00 88.69 102 LEU A O 1
ATOM 828 N N . PHE A 1 103 ? -19.955 3.885 26.564 1.00 92.50 103 PHE A N 1
ATOM 829 C CA . PHE A 1 103 ? -21.333 4.362 26.493 1.00 92.50 103 PHE A CA 1
ATOM 830 C C . PHE A 1 103 ? -22.335 3.212 26.624 1.00 92.50 103 PHE A C 1
ATOM 832 O O . PHE A 1 103 ? -23.254 3.310 27.436 1.00 92.50 103 PHE A O 1
ATOM 839 N N . ASP A 1 104 ? -22.124 2.117 25.892 1.00 93.88 104 ASP A N 1
ATOM 840 C CA . ASP A 1 104 ? -22.997 0.942 25.919 1.00 93.88 104 ASP A CA 1
ATOM 841 C C . ASP A 1 104 ? -23.068 0.351 27.340 1.00 93.88 104 ASP A C 1
ATOM 843 O O . ASP A 1 104 ? -24.162 0.135 27.867 1.00 93.88 104 ASP A O 1
ATOM 847 N N . ARG A 1 105 ? -21.924 0.229 28.036 1.00 93.25 105 ARG A N 1
ATOM 848 C CA . ARG A 1 105 ? -21.886 -0.202 29.447 1.00 93.25 105 ARG A CA 1
ATOM 849 C C . ARG A 1 105 ? -22.628 0.747 30.390 1.00 93.25 105 ARG A C 1
ATOM 851 O O . ARG A 1 105 ? -23.421 0.289 31.210 1.00 93.25 105 ARG A O 1
ATOM 858 N N . MET A 1 106 ? -22.403 2.059 30.280 1.00 92.06 106 MET A N 1
ATOM 859 C CA . MET A 1 106 ? -23.098 3.039 31.130 1.00 92.06 106 MET A CA 1
ATOM 860 C C . MET A 1 106 ? -24.610 3.051 30.877 1.00 92.06 106 MET A C 1
ATOM 862 O O . MET A 1 106 ? -25.398 3.235 31.806 1.00 92.06 106 MET A O 1
ATOM 866 N N . PHE A 1 107 ? -25.032 2.848 29.628 1.00 94.25 107 PHE A N 1
ATOM 867 C CA . PHE A 1 107 ? -26.443 2.774 29.270 1.00 94.25 107 PHE A CA 1
ATOM 868 C C . PHE A 1 107 ? -27.112 1.527 29.860 1.00 94.25 107 PHE A C 1
ATOM 870 O O . PHE A 1 107 ? -28.196 1.636 30.435 1.00 94.25 107 PHE A O 1
ATOM 877 N N . GLU A 1 108 ? -26.464 0.362 29.784 1.00 94.44 108 GLU A N 1
ATOM 878 C CA . GLU A 1 108 ? -26.959 -0.870 30.409 1.00 94.44 108 GLU A CA 1
ATOM 879 C C . GLU A 1 108 ? -27.104 -0.740 31.933 1.00 94.44 108 GLU A C 1
ATOM 881 O O . GLU A 1 108 ? -28.124 -1.150 32.493 1.00 94.44 108 GLU A O 1
ATOM 886 N N . GLU A 1 109 ? -26.117 -0.150 32.614 1.00 93.12 109 GLU A N 1
ATOM 887 C CA . GLU A 1 109 ? -26.182 0.108 34.060 1.00 93.12 109 GLU A CA 1
ATOM 888 C C . GLU A 1 109 ? -27.340 1.046 34.425 1.00 93.12 109 GLU A C 1
ATOM 890 O O . GLU A 1 109 ? -28.077 0.790 35.380 1.00 93.12 109 GLU A O 1
ATOM 895 N N . TYR A 1 110 ? -27.554 2.103 33.636 1.00 93.25 110 TYR A N 1
ATOM 896 C CA . TYR A 1 110 ? -28.667 3.027 33.839 1.00 93.25 110 TYR A CA 1
ATOM 897 C C . TYR A 1 110 ? -30.032 2.341 33.708 1.00 93.25 110 TYR A C 1
ATOM 899 O O . TYR A 1 110 ? -30.912 2.592 34.533 1.00 93.25 110 TYR A O 1
ATOM 907 N N . GLN A 1 111 ? -30.218 1.468 32.712 1.00 93.88 111 GLN A N 1
ATOM 908 C CA . GLN A 1 111 ? -31.475 0.728 32.555 1.00 93.88 111 GLN A CA 1
ATOM 909 C C . GLN A 1 111 ? -31.722 -0.207 33.743 1.00 93.88 111 GLN A C 1
ATOM 911 O O . GLN A 1 111 ? -32.808 -0.174 34.314 1.00 93.88 111 GLN A O 1
ATOM 916 N N . LYS A 1 112 ? -30.697 -0.947 34.190 1.00 90.56 112 LYS A N 1
ATOM 917 C CA . LYS A 1 112 ? -30.790 -1.812 35.381 1.00 90.56 112 LYS A CA 1
ATOM 918 C C . LYS A 1 112 ? -31.149 -1.045 36.651 1.00 90.56 112 LYS A C 1
ATOM 920 O O . LYS A 1 112 ? -31.8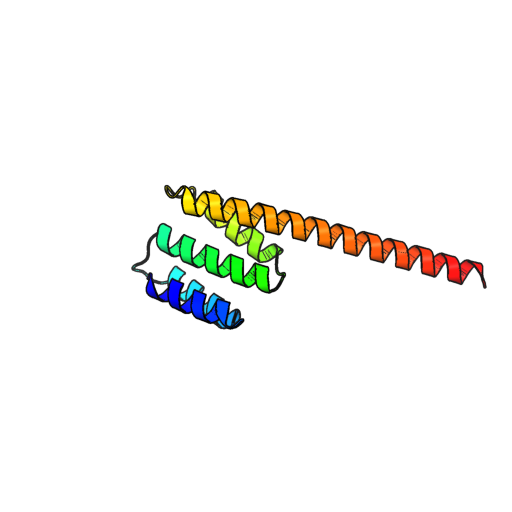36 -1.578 37.506 1.00 90.56 112 LYS A O 1
ATOM 925 N N . SER A 1 113 ? -30.700 0.204 36.788 1.00 90.38 113 SER A N 1
ATOM 926 C CA . SER A 1 113 ? -31.013 1.032 37.964 1.00 90.38 113 SER A CA 1
ATOM 927 C C . SER A 1 113 ? -32.478 1.485 38.053 1.00 90.38 113 SER A C 1
ATOM 929 O O . SER A 1 113 ? -32.877 2.050 39.071 1.00 90.38 113 SER A O 1
ATOM 931 N N . LYS A 1 114 ? -33.266 1.286 36.987 1.00 86.56 114 LYS A N 1
ATOM 932 C CA . LYS A 1 114 ? -34.687 1.653 36.914 1.00 86.56 114 LYS A CA 1
ATOM 933 C C . LYS A 1 114 ? -35.650 0.482 37.118 1.00 86.56 114 LYS A C 1
ATOM 935 O O . LYS A 1 114 ? -36.852 0.740 37.197 1.00 86.56 114 LYS A O 1
ATOM 940 N N . GLU A 1 115 ? -35.145 -0.747 37.153 1.00 72.00 115 GLU A N 1
ATOM 941 C CA . GLU A 1 115 ? -35.903 -1.968 37.470 1.00 72.00 115 GLU A CA 1
ATOM 942 C C . GLU A 1 115 ? -35.891 -2.236 38.980 1.00 72.00 115 GLU A C 1
ATOM 944 O O . GLU A 1 115 ? -36.957 -2.638 39.501 1.00 72.00 115 GLU A O 1
#

Foldseek 3Di:
DLVLLVVLVVCLVVLVLVSSVVSLVCQVPDPPDDLVSNLSSLLSNLSSCVVVVVLVVSLVSLVVNCVVVDPDVVSVVSSVVVNVVSVVSVVVVVVVVVVVVVVVVVVVVVVVVVD

pLDDT: mean 93.3, std 5.77, range [72.0, 98.56]

Secondary structure (DSSP, 8-state):
-HHHHHHHHHHHHTT-HHHHHHHHHHHHH-TT--HHHHHHHHHHHHHHHHHTT-HHHHHHHHHHHHHTT-S-HHHHHHHHHHHHHHHHHHHHHHHHHHHHHHHHHHHHHHHHTT-

Radius of gyration: 19.44 Å; chains: 1; bounding box: 54×22×55 Å

Sequence (115 aa):
ARCYVYIAKIYLGQGNYKQCENTINELLTYQYTNDEINSQGMLVLADAYIQQNDYANAKIILETILNAKLNNENINKTAQSKLDEVNRNLNRNENTEQNKDLFDRMFEEYQKSKE